Protein AF-A0A376W9U0-F1 (afdb_monomer_lite)

Structure (mmCIF, N/CA/C/O backbone):
data_AF-A0A376W9U0-F1
#
_entry.id   AF-A0A376W9U0-F1
#
loop_
_atom_site.group_PDB
_atom_site.id
_atom_site.type_symbol
_atom_site.label_atom_id
_atom_site.label_alt_id
_atom_site.label_comp_id
_atom_site.label_asym_id
_atom_site.label_entity_id
_atom_site.label_seq_id
_atom_site.pdbx_PDB_ins_code
_atom_site.Cartn_x
_atom_site.Cartn_y
_atom_site.Cartn_z
_atom_site.occupancy
_atom_site.B_iso_or_equiv
_atom_site.auth_seq_id
_atom_site.auth_comp_id
_atom_site.auth_asym_id
_atom_site.auth_atom_id
_atom_site.pdbx_PDB_model_num
ATOM 1 N N . MET A 1 1 ? 20.092 13.254 -1.564 1.00 39.69 1 MET A N 1
ATOM 2 C CA . MET A 1 1 ? 19.173 12.113 -1.762 1.00 39.69 1 MET A CA 1
ATOM 3 C C . MET A 1 1 ? 17.777 12.599 -1.418 1.00 39.69 1 MET A C 1
ATOM 5 O O . MET A 1 1 ? 17.618 13.183 -0.354 1.00 39.69 1 MET A O 1
ATOM 9 N N . SER A 1 2 ? 16.835 12.507 -2.357 1.00 37.00 2 SER A N 1
ATOM 10 C CA . SER A 1 2 ? 15.471 13.034 -2.210 1.00 37.00 2 SER A CA 1
ATOM 11 C C . SER A 1 2 ? 14.780 12.373 -1.011 1.00 37.00 2 SER A C 1
ATOM 13 O O . SER A 1 2 ? 14.735 11.149 -0.921 1.00 37.00 2 SER A O 1
ATOM 15 N N . ARG A 1 3 ? 14.333 13.202 -0.061 1.00 47.50 3 ARG A N 1
ATOM 16 C CA . ARG A 1 3 ? 13.568 12.810 1.125 1.00 47.50 3 ARG A CA 1
ATOM 17 C C . ARG A 1 3 ? 12.150 12.481 0.665 1.00 47.50 3 ARG A C 1
ATOM 19 O O . ARG A 1 3 ? 11.516 13.333 0.053 1.00 47.50 3 ARG A O 1
ATOM 26 N N . ARG A 1 4 ? 11.677 11.259 0.897 1.00 53.28 4 ARG A N 1
ATOM 27 C CA . ARG A 1 4 ? 10.280 10.887 0.652 1.00 53.28 4 ARG A CA 1
ATOM 28 C C . ARG A 1 4 ? 9.726 10.144 1.850 1.00 53.28 4 ARG A C 1
ATOM 30 O O . ARG A 1 4 ? 9.647 8.921 1.857 1.00 53.28 4 ARG A O 1
ATOM 37 N N . GLY A 1 5 ? 9.337 10.909 2.858 1.00 52.75 5 GLY A N 1
ATOM 38 C CA . GLY A 1 5 ? 8.020 10.716 3.445 1.00 52.75 5 GLY A CA 1
ATOM 39 C C . GLY A 1 5 ? 7.003 11.738 2.924 1.00 52.75 5 GLY A C 1
ATOM 40 O O . GLY A 1 5 ? 5.860 11.643 3.334 1.00 52.75 5 GLY A O 1
ATOM 41 N N . SER A 1 6 ? 7.402 12.682 2.058 1.00 60.88 6 SER A N 1
ATOM 42 C CA . SER A 1 6 ? 6.804 14.016 1.842 1.00 60.88 6 SER A CA 1
ATOM 43 C C . SER A 1 6 ? 5.287 14.130 1.659 1.00 60.88 6 SER A C 1
ATOM 45 O O . SER A 1 6 ? 4.743 15.187 1.947 1.00 60.88 6 SER A O 1
ATOM 47 N N . GLU A 1 7 ? 4.598 13.086 1.201 1.00 81.88 7 GLU A N 1
ATOM 48 C CA . GLU A 1 7 ? 3.150 13.110 0.964 1.00 81.88 7 GLU A CA 1
ATOM 49 C C . GLU A 1 7 ? 2.498 11.816 1.472 1.00 81.88 7 GLU A C 1
ATOM 51 O O . GLU A 1 7 ? 2.175 10.919 0.692 1.00 81.88 7 GLU A O 1
ATOM 56 N N . ASN A 1 8 ? 2.342 11.670 2.793 1.00 93.44 8 ASN A N 1
ATOM 57 C CA . ASN A 1 8 ? 1.733 10.467 3.358 1.00 93.44 8 ASN A CA 1
ATOM 58 C C . ASN A 1 8 ? 0.211 10.561 3.519 1.00 93.44 8 ASN A C 1
ATOM 60 O O . ASN A 1 8 ? -0.326 11.527 4.055 1.00 93.44 8 ASN A O 1
ATOM 64 N N . THR A 1 9 ? -0.462 9.478 3.144 1.00 96.50 9 THR A N 1
ATOM 65 C CA . THR A 1 9 ? -1.787 9.100 3.641 1.00 96.50 9 THR A CA 1
ATOM 66 C C . THR A 1 9 ? -1.737 7.634 4.073 1.00 96.50 9 THR A C 1
ATOM 68 O O . THR A 1 9 ? -0.879 6.871 3.617 1.00 96.50 9 THR A O 1
ATOM 71 N N . PHE A 1 10 ? -2.645 7.222 4.955 1.00 97.62 10 PHE A N 1
ATOM 72 C CA . PHE A 1 10 ? -2.945 5.806 5.174 1.00 97.62 10 PHE A CA 1
ATOM 73 C C . PHE A 1 10 ? -4.358 5.492 4.681 1.00 97.62 10 PHE A C 1
ATOM 75 O O . PHE A 1 10 ? -5.200 6.382 4.563 1.00 97.62 10 PHE A O 1
ATOM 82 N N . CYS A 1 11 ? -4.627 4.215 4.411 1.00 98.44 11 CYS A N 1
ATOM 83 C CA . CYS A 1 11 ? -5.926 3.747 3.943 1.00 98.44 11 CYS A CA 1
ATOM 84 C C . CYS A 1 11 ? -6.463 2.648 4.862 1.00 98.44 11 CYS A C 1
ATOM 86 O O . CYS A 1 11 ? -5.739 1.709 5.194 1.00 98.44 11 CYS A O 1
ATOM 88 N N . LEU A 1 12 ? -7.739 2.740 5.235 1.00 98.56 12 LEU A N 1
ATOM 89 C CA . LEU A 1 12 ? -8.484 1.644 5.854 1.00 98.56 12 LEU A CA 1
ATOM 90 C C . LEU A 1 12 ? -9.323 0.964 4.776 1.00 98.56 12 LEU A C 1
ATOM 92 O O . LEU A 1 12 ? -10.028 1.651 4.042 1.00 98.56 12 LEU A O 1
ATOM 96 N N . VAL A 1 13 ? -9.258 -0.364 4.677 1.00 98.31 13 VAL A N 1
ATOM 97 C CA . VAL A 1 13 ? -10.007 -1.137 3.674 1.00 98.31 13 VAL A CA 1
ATOM 98 C C . VAL A 1 13 ? -10.790 -2.245 4.367 1.00 98.31 13 VAL A C 1
ATOM 100 O O . VAL A 1 13 ? -10.200 -3.072 5.062 1.00 98.31 13 VAL A O 1
ATOM 103 N N . ARG A 1 14 ? -12.116 -2.269 4.187 1.00 97.81 14 ARG A N 1
ATOM 104 C CA . ARG A 1 14 ? -13.000 -3.335 4.689 1.00 97.81 14 ARG A CA 1
ATOM 105 C C . ARG A 1 14 ? -14.175 -3.541 3.745 1.00 97.81 14 ARG A C 1
ATOM 107 O O . ARG A 1 14 ? -14.879 -2.589 3.421 1.00 97.81 14 ARG A O 1
ATOM 114 N N . GLY A 1 15 ? -14.438 -4.796 3.383 1.00 95.81 15 GLY A N 1
ATOM 115 C CA . GLY A 1 15 ? -15.494 -5.118 2.424 1.00 95.81 15 GLY A CA 1
ATOM 116 C C . GLY A 1 15 ? -15.214 -4.443 1.082 1.00 95.81 15 GLY A C 1
ATOM 117 O O . GLY A 1 15 ? -14.118 -4.577 0.550 1.00 95.81 15 GLY A O 1
ATOM 118 N N . GLU A 1 16 ? -16.183 -3.689 0.575 1.00 95.25 16 GLU A N 1
ATOM 119 C CA . GLU A 1 16 ? -16.110 -3.004 -0.725 1.00 95.25 16 GLU A CA 1
ATOM 120 C C . GLU A 1 16 ? -15.694 -1.527 -0.605 1.00 95.25 16 GLU A C 1
ATOM 122 O O . GLU A 1 16 ? -15.894 -0.740 -1.527 1.00 95.25 16 GLU A O 1
ATOM 127 N N . GLN A 1 17 ? -15.162 -1.115 0.551 1.00 96.25 17 GLN A N 1
ATOM 128 C CA . GLN A 1 17 ? -14.870 0.288 0.843 1.00 96.25 17 GLN A CA 1
ATOM 129 C C . GLN A 1 17 ? -13.414 0.501 1.250 1.00 96.25 17 GLN A C 1
ATOM 131 O O . GLN A 1 17 ? -12.834 -0.277 2.012 1.00 96.25 17 GLN A O 1
ATOM 136 N N . ALA A 1 18 ? -12.866 1.617 0.776 1.00 97.50 18 ALA A N 1
ATOM 137 C CA . ALA A 1 18 ? -11.570 2.154 1.148 1.00 97.50 18 ALA A CA 1
ATOM 138 C C . ALA A 1 18 ? -11.749 3.600 1.631 1.00 97.50 18 ALA A C 1
ATOM 140 O O . ALA A 1 18 ? -12.443 4.389 0.989 1.00 97.50 18 ALA A O 1
ATOM 141 N N . VAL A 1 19 ? -11.135 3.948 2.761 1.00 98.00 19 VAL A N 1
ATOM 142 C CA . VAL A 1 19 ? -11.161 5.306 3.315 1.00 98.00 19 VAL A CA 1
ATOM 143 C C . VAL A 1 19 ? -9.735 5.786 3.534 1.00 98.00 19 VAL A C 1
ATOM 145 O O . VAL A 1 19 ? -8.993 5.201 4.326 1.00 98.00 19 VAL A O 1
ATOM 148 N N . LEU A 1 20 ? -9.375 6.868 2.848 1.00 97.81 20 LEU A N 1
ATOM 149 C CA . LEU A 1 20 ? -8.084 7.536 2.985 1.00 97.81 20 LEU A CA 1
ATOM 150 C C . LEU A 1 20 ? -8.096 8.543 4.137 1.00 97.81 20 LEU A C 1
ATOM 152 O O . LEU A 1 20 ? -9.107 9.199 4.399 1.00 97.81 20 LEU A O 1
ATOM 156 N N . SER A 1 21 ? -6.956 8.673 4.810 1.00 98.00 21 SER A N 1
ATOM 157 C CA . SER A 1 21 ? -6.712 9.763 5.751 1.00 98.00 21 SER A CA 1
ATOM 158 C C . SER A 1 21 ? -6.565 11.101 5.029 1.00 98.00 21 SER A C 1
ATOM 160 O O . SER A 1 21 ? -6.355 11.165 3.816 1.00 98.00 21 SER A O 1
ATOM 162 N N . GLN A 1 22 ? -6.576 12.191 5.794 1.00 94.94 22 GLN A N 1
ATOM 163 C CA . GLN A 1 22 ? -6.004 13.448 5.327 1.00 94.94 22 GLN A CA 1
ATOM 164 C C . GLN A 1 22 ? -4.518 13.276 4.975 1.00 94.94 22 GLN A C 1
ATOM 166 O O . GLN A 1 22 ? -3.863 12.343 5.449 1.00 94.94 22 GLN A O 1
ATOM 171 N N . HIS A 1 23 ? -3.984 14.207 4.188 1.00 94.56 23 HIS A N 1
ATOM 172 C CA . HIS A 1 23 ? -2.546 14.326 3.970 1.00 94.56 23 HIS A CA 1
ATOM 173 C C . HIS A 1 23 ? -1.825 14.615 5.303 1.00 94.56 23 HIS A C 1
ATOM 175 O O . HIS A 1 23 ? -2.230 15.504 6.056 1.00 94.56 23 HIS A O 1
ATOM 181 N N . LEU A 1 24 ? -0.771 13.847 5.586 1.00 93.06 24 LEU A N 1
ATOM 182 C CA . LEU A 1 24 ? -0.010 13.843 6.841 1.00 93.06 24 LEU A CA 1
ATOM 183 C C . LEU A 1 24 ? 1.452 14.282 6.658 1.00 93.06 24 LEU A C 1
ATOM 185 O O . LEU A 1 24 ? 2.238 14.110 7.580 1.00 93.06 24 LEU A O 1
ATOM 189 N N . GLY A 1 25 ? 1.829 14.846 5.508 1.00 90.38 25 GLY A N 1
ATOM 190 C CA . GLY A 1 25 ? 3.176 15.381 5.285 1.00 90.38 25 GLY A CA 1
ATOM 191 C C . GLY A 1 25 ? 4.279 14.325 5.269 1.00 90.38 25 GLY A C 1
ATOM 192 O O . GLY A 1 25 ? 4.023 13.153 4.976 1.00 90.38 25 GLY A O 1
ATOM 193 N N . ASP A 1 26 ? 5.510 14.760 5.573 1.00 90.88 26 ASP A N 1
ATOM 194 C CA . ASP A 1 26 ? 6.692 13.902 5.599 1.00 90.88 26 ASP A CA 1
ATOM 195 C C . ASP A 1 26 ? 6.784 13.079 6.885 1.00 90.88 26 ASP A C 1
ATOM 197 O O . ASP A 1 26 ? 6.976 13.616 7.971 1.00 90.88 26 ASP A O 1
ATOM 201 N N . LEU A 1 27 ? 6.720 11.749 6.769 1.00 89.31 27 LEU A N 1
ATOM 202 C CA . LEU A 1 27 ? 6.842 10.856 7.928 1.00 89.31 27 LEU A CA 1
ATOM 203 C C . LEU A 1 27 ? 8.207 10.894 8.637 1.00 89.31 27 LEU A C 1
ATOM 205 O O . LEU A 1 27 ? 8.339 10.313 9.713 1.00 89.31 27 LEU A O 1
ATOM 209 N N . SER A 1 28 ? 9.222 11.525 8.045 1.00 86.25 28 SER A N 1
ATOM 210 C CA . SER A 1 28 ? 10.518 11.753 8.690 1.00 86.25 28 SER A CA 1
ATOM 211 C C . SER A 1 28 ? 10.578 13.026 9.540 1.00 86.25 28 SER A C 1
ATOM 213 O O . SER A 1 28 ? 11.579 13.223 10.229 1.00 86.25 28 SER A O 1
ATOM 215 N N . ASP A 1 29 ? 9.528 13.854 9.530 1.00 88.75 29 ASP A N 1
ATOM 216 C CA . ASP A 1 29 ? 9.472 15.080 10.324 1.00 88.75 29 ASP A CA 1
ATOM 217 C C . ASP A 1 29 ? 9.212 14.802 11.814 1.00 88.75 29 ASP A C 1
ATOM 219 O O . ASP A 1 29 ? 8.450 13.910 12.208 1.00 88.75 29 ASP A O 1
ATOM 223 N N . ASP A 1 30 ? 9.823 15.617 12.673 1.00 85.12 30 ASP A N 1
ATOM 224 C CA . ASP A 1 30 ? 9.674 15.493 14.121 1.00 85.12 30 ASP A CA 1
ATOM 225 C C . ASP A 1 30 ? 8.208 15.678 14.553 1.00 85.12 30 ASP A C 1
ATOM 227 O O . ASP A 1 30 ? 7.523 16.629 14.176 1.00 85.12 30 ASP A O 1
ATOM 231 N N . GLY A 1 31 ? 7.710 14.763 15.388 1.00 84.56 31 GLY A N 1
ATOM 232 C CA . GLY A 1 31 ? 6.348 14.818 15.932 1.00 84.56 31 GLY A CA 1
ATOM 233 C C . GLY A 1 31 ? 5.241 14.346 14.981 1.00 84.56 31 GLY A C 1
ATOM 234 O O . GLY A 1 31 ? 4.104 14.168 15.431 1.00 84.56 31 GLY A O 1
ATOM 235 N N . ILE A 1 32 ? 5.546 14.052 13.712 1.00 92.19 32 ILE A N 1
ATOM 236 C CA . ILE A 1 32 ? 4.541 13.611 12.734 1.00 92.19 32 ILE A CA 1
ATOM 237 C C . ILE A 1 32 ? 3.916 12.263 13.102 1.00 92.19 32 ILE A C 1
ATOM 239 O O . ILE A 1 32 ? 2.722 12.046 12.903 1.00 92.19 32 ILE A O 1
ATOM 243 N N . GLN A 1 33 ? 4.688 11.389 13.755 1.00 93.12 33 GLN A N 1
ATOM 244 C CA . GLN A 1 33 ? 4.207 10.096 14.233 1.00 93.12 33 GLN A CA 1
ATOM 245 C C . GLN A 1 33 ? 3.028 10.242 15.204 1.00 93.12 33 GLN A C 1
ATOM 247 O O . GLN A 1 33 ? 2.103 9.432 15.171 1.00 93.12 33 GLN A O 1
ATOM 252 N N . MET A 1 34 ? 3.034 11.267 16.064 1.00 93.75 34 MET A N 1
ATOM 253 C CA . MET A 1 34 ? 1.941 11.499 17.011 1.00 93.75 34 MET A CA 1
ATOM 254 C C . MET A 1 34 ? 0.655 11.873 16.271 1.00 93.75 34 MET A C 1
ATOM 256 O O . MET A 1 34 ? -0.392 11.283 16.526 1.00 93.75 34 MET A O 1
ATOM 260 N N . GLN A 1 35 ? 0.745 12.801 15.315 1.00 94.56 35 GLN A N 1
ATOM 261 C CA . GLN A 1 35 ? -0.400 13.226 14.505 1.00 94.56 35 GLN A CA 1
ATOM 262 C C . GLN A 1 35 ? -0.945 12.070 13.663 1.00 94.56 35 GLN A C 1
ATOM 264 O O . GLN A 1 35 ? -2.155 11.857 13.603 1.00 94.56 35 GLN A O 1
ATOM 269 N N . TRP A 1 36 ? -0.047 11.277 13.078 1.00 96.50 36 TRP A N 1
ATOM 270 C CA . TRP A 1 36 ? -0.389 10.087 12.311 1.00 96.50 36 TRP A CA 1
ATOM 271 C C . TRP A 1 36 ? -1.132 9.049 13.165 1.00 96.50 36 TRP A C 1
ATOM 273 O O . TRP A 1 36 ? -2.186 8.555 12.763 1.00 96.50 36 TRP A O 1
ATOM 283 N N . ARG A 1 37 ? -0.636 8.751 14.377 1.00 96.06 37 ARG A N 1
ATOM 284 C CA . ARG A 1 37 ? -1.272 7.792 15.299 1.00 96.06 37 ARG A CA 1
ATOM 285 C C . ARG A 1 37 ? -2.630 8.281 15.800 1.00 96.06 37 ARG A C 1
ATOM 287 O O . ARG A 1 37 ? -3.551 7.473 15.887 1.00 96.06 37 ARG A O 1
ATOM 294 N N . GLU A 1 38 ? -2.782 9.573 16.090 1.00 97.31 38 GLU A N 1
ATOM 295 C CA . GLU A 1 38 ? -4.082 10.139 16.474 1.00 97.31 38 GLU A CA 1
ATOM 296 C C . GLU A 1 38 ? -5.093 10.086 15.327 1.00 97.31 38 GLU A C 1
ATOM 298 O O . GLU A 1 38 ? -6.242 9.699 15.546 1.00 97.31 38 GLU A O 1
ATOM 303 N N . ALA A 1 39 ? -4.667 10.394 14.098 1.00 97.75 39 ALA A N 1
ATOM 304 C CA . ALA A 1 39 ? -5.512 10.265 12.916 1.00 97.75 39 ALA A CA 1
ATOM 305 C C . ALA A 1 39 ? -5.954 8.809 12.703 1.00 97.75 39 ALA A C 1
ATOM 307 O O . ALA A 1 39 ? -7.146 8.551 12.530 1.00 97.75 39 ALA A O 1
ATOM 308 N N . LEU A 1 40 ? -5.022 7.852 12.792 1.00 98.06 40 LEU A N 1
ATOM 309 C CA . LEU A 1 40 ? -5.336 6.428 12.681 1.00 98.06 40 LEU A CA 1
ATOM 310 C C . LEU A 1 40 ? -6.328 5.993 13.759 1.00 98.06 40 LEU A C 1
ATOM 312 O O . LEU A 1 40 ? -7.347 5.387 13.438 1.00 98.06 40 LEU A O 1
ATOM 316 N N . ARG A 1 41 ? -6.066 6.337 15.025 1.00 98.06 41 ARG A N 1
ATOM 317 C CA . ARG A 1 41 ? -6.939 6.005 16.158 1.00 98.06 41 ARG A CA 1
ATOM 318 C C . ARG A 1 41 ? -8.342 6.574 15.962 1.00 98.06 41 ARG A C 1
ATOM 320 O O . ARG A 1 41 ? -9.327 5.873 16.181 1.00 98.06 41 ARG A O 1
ATOM 327 N N . LEU A 1 42 ? -8.455 7.839 15.559 1.00 98.38 42 LEU A N 1
ATOM 328 C CA . LEU A 1 42 ? -9.743 8.484 15.321 1.00 98.38 42 LEU A CA 1
ATOM 329 C C . LEU A 1 42 ? -10.510 7.801 14.185 1.00 98.38 42 LEU A C 1
ATOM 331 O O . LEU A 1 42 ? -11.682 7.478 14.359 1.00 98.38 42 LEU A O 1
ATOM 335 N N . MET A 1 43 ? -9.856 7.543 13.052 1.00 98.56 43 MET A N 1
ATOM 336 C CA . MET A 1 43 ? -10.494 6.880 11.915 1.00 98.56 43 MET A CA 1
ATOM 337 C C . MET A 1 43 ? -10.912 5.446 12.253 1.00 98.56 43 MET A C 1
ATOM 339 O O . MET A 1 43 ? -12.029 5.053 11.931 1.00 98.56 43 MET A O 1
ATOM 343 N N . GLN A 1 44 ? -10.074 4.689 12.966 1.00 98.44 44 GLN A N 1
ATOM 344 C CA . GLN A 1 44 ? -10.435 3.360 13.463 1.00 98.44 44 GLN A CA 1
ATOM 345 C C . GLN A 1 44 ? -11.690 3.402 14.339 1.00 98.44 44 GLN A C 1
ATOM 347 O O . GLN A 1 44 ? -12.586 2.589 14.146 1.00 98.44 44 GLN A O 1
ATOM 352 N N . ASN A 1 45 ? -11.806 4.387 15.233 1.00 98.50 45 ASN A N 1
ATOM 353 C CA . ASN A 1 45 ? -13.000 4.549 16.062 1.00 98.50 45 ASN A CA 1
ATOM 354 C C . ASN A 1 45 ? -14.243 4.931 15.242 1.00 98.50 45 ASN A C 1
ATOM 356 O O . ASN A 1 45 ? -15.308 4.364 15.460 1.00 98.50 45 ASN A O 1
ATOM 360 N N . ILE A 1 46 ? -14.124 5.875 14.299 1.00 98.25 46 ILE A N 1
ATOM 361 C CA . ILE A 1 46 ? -15.252 6.337 13.468 1.00 98.25 46 ILE A CA 1
ATOM 362 C C . ILE A 1 46 ? -15.828 5.192 12.633 1.00 98.25 46 ILE A C 1
ATOM 364 O O . ILE A 1 46 ? -17.044 5.067 12.512 1.00 98.25 46 ILE A O 1
ATOM 368 N N . TYR A 1 47 ? -14.958 4.363 12.060 1.00 97.94 47 TYR A N 1
ATOM 369 C CA . TYR A 1 47 ? -15.365 3.267 11.186 1.00 97.94 47 TYR A CA 1
ATOM 370 C C . TYR A 1 47 ? -15.529 1.933 11.921 1.00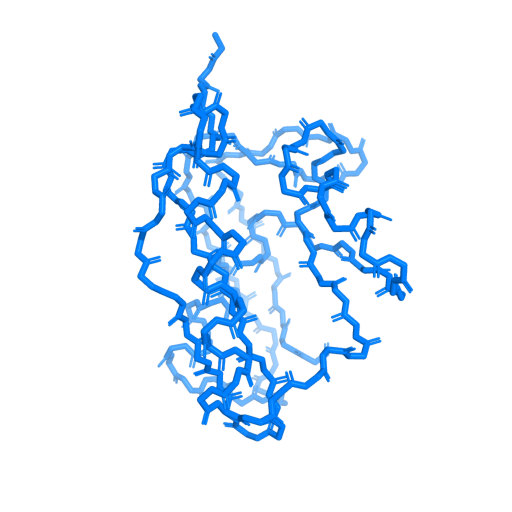 97.94 47 TYR A C 1
ATOM 372 O O . TYR A 1 47 ? -15.759 0.920 11.259 1.00 97.94 47 TYR A O 1
ATOM 380 N N . ASP A 1 48 ? -15.408 1.908 13.254 1.00 97.94 48 ASP A N 1
ATOM 381 C CA . ASP A 1 48 ? -15.368 0.680 14.062 1.00 97.94 48 ASP A CA 1
ATOM 382 C C . ASP A 1 48 ? -14.441 -0.374 13.425 1.00 97.94 48 ASP A C 1
ATOM 384 O O . ASP A 1 48 ? -14.829 -1.497 13.098 1.00 97.94 48 ASP A O 1
ATOM 388 N N . PHE A 1 49 ? -13.228 0.056 13.077 1.00 98.38 49 PHE A N 1
ATOM 389 C CA . PHE A 1 49 ? -12.284 -0.692 12.258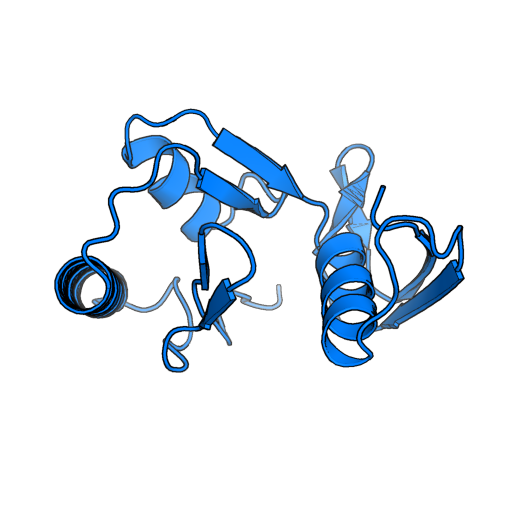 1.00 98.38 49 PHE A CA 1
ATOM 390 C C . PHE A 1 49 ? -11.117 -1.188 13.106 1.00 98.38 49 PHE A C 1
ATOM 392 O O . PHE A 1 49 ? -10.345 -0.402 13.653 1.00 98.38 49 PHE A O 1
ATOM 399 N N . THR A 1 50 ? -10.942 -2.508 13.139 1.00 97.88 50 THR A N 1
ATOM 400 C CA . THR A 1 50 ? -9.764 -3.162 13.719 1.00 97.88 50 THR A CA 1
ATOM 401 C C . THR A 1 50 ? -8.977 -3.849 12.600 1.00 97.88 50 THR A C 1
ATOM 403 O O . THR A 1 50 ? -9.516 -4.769 11.977 1.00 97.88 50 THR A O 1
ATOM 406 N N . PRO A 1 51 ? -7.732 -3.426 12.301 1.00 97.69 51 PRO A N 1
ATOM 407 C CA . PRO A 1 51 ? -6.938 -4.037 11.240 1.00 97.69 51 PRO A CA 1
ATOM 408 C C . PRO A 1 51 ? -6.585 -5.489 11.573 1.00 97.69 51 PRO A C 1
ATOM 410 O O . PRO A 1 51 ? -6.173 -5.803 12.687 1.00 97.69 51 PRO A O 1
ATOM 413 N N . GLN A 1 52 ? -6.704 -6.361 10.574 1.00 98.19 52 GLN A N 1
ATOM 414 C CA . GLN A 1 52 ? -6.239 -7.754 10.635 1.00 98.19 52 GLN A CA 1
ATOM 415 C C . GLN A 1 52 ? -4.920 -7.960 9.878 1.00 98.19 52 GLN A C 1
ATOM 417 O O . GLN A 1 52 ? -4.207 -8.926 10.132 1.00 98.19 52 GLN A O 1
ATOM 422 N N . TYR A 1 53 ? -4.595 -7.037 8.970 1.00 98.19 53 TYR A N 1
ATOM 423 C CA . TYR A 1 53 ? -3.404 -7.034 8.127 1.00 98.19 53 TYR A CA 1
ATOM 424 C C . TYR A 1 53 ? -2.889 -5.603 7.982 1.00 98.19 53 TYR A C 1
ATOM 426 O O . TYR A 1 53 ? -3.672 -4.651 8.054 1.00 98.19 53 TYR A O 1
ATOM 434 N N . VAL A 1 54 ? -1.587 -5.457 7.740 1.00 98.31 54 VAL A N 1
ATOM 435 C CA . VAL A 1 54 ? -0.958 -4.170 7.419 1.00 98.31 54 VAL A CA 1
ATOM 436 C C . VAL A 1 54 ? -0.183 -4.300 6.115 1.00 98.31 54 VAL A C 1
ATOM 438 O O . VAL A 1 54 ? 0.673 -5.171 5.973 1.00 98.31 54 VAL A O 1
ATOM 441 N N . VAL A 1 55 ? -0.468 -3.412 5.167 1.00 98.19 55 VAL A N 1
ATOM 442 C CA . VAL A 1 55 ? 0.252 -3.324 3.894 1.00 98.19 55 VAL A CA 1
ATOM 443 C C . VAL A 1 55 ? 1.120 -2.074 3.907 1.00 98.19 55 VAL A C 1
ATOM 445 O O . VAL A 1 55 ? 0.664 -1.007 4.318 1.00 98.19 55 VAL A O 1
ATOM 448 N N . HIS A 1 56 ? 2.372 -2.199 3.481 1.00 97.31 56 HIS A N 1
ATOM 449 C CA . HIS A 1 56 ? 3.302 -1.076 3.404 1.00 97.31 56 HIS A CA 1
ATOM 450 C C . HIS A 1 56 ? 4.217 -1.181 2.179 1.00 97.31 56 HIS A C 1
ATOM 452 O O . HIS A 1 56 ? 4.247 -2.195 1.482 1.00 97.31 56 HIS A O 1
ATOM 458 N N . ASP A 1 57 ? 4.969 -0.117 1.904 1.00 96.50 57 ASP A N 1
ATOM 459 C CA . ASP A 1 57 ? 5.917 -0.077 0.791 1.00 96.50 57 ASP A CA 1
ATOM 460 C C . ASP A 1 57 ? 7.012 -1.151 0.950 1.00 96.50 57 ASP A C 1
ATOM 462 O O . ASP A 1 57 ? 7.456 -1.456 2.066 1.00 96.50 57 ASP A O 1
ATOM 466 N N . ALA A 1 58 ? 7.460 -1.721 -0.169 1.00 96.31 58 ALA A N 1
ATOM 467 C CA . ALA A 1 58 ? 8.561 -2.679 -0.218 1.00 96.31 58 ALA A CA 1
ATOM 468 C C . ALA A 1 58 ? 9.910 -2.087 0.224 1.00 96.31 58 ALA A C 1
ATOM 470 O O . ALA A 1 58 ? 10.819 -2.839 0.578 1.00 96.31 58 ALA A O 1
ATOM 471 N N . HIS A 1 59 ? 10.059 -0.760 0.250 1.00 94.81 59 HIS A N 1
ATOM 472 C CA . HIS A 1 59 ? 11.272 -0.104 0.707 1.00 94.81 59 HIS A CA 1
ATOM 473 C C . HIS A 1 59 ? 11.518 -0.383 2.208 1.00 94.81 59 HIS A C 1
ATOM 475 O O . HIS A 1 59 ? 10.796 0.124 3.080 1.00 94.81 59 HIS A O 1
ATOM 481 N N . PRO A 1 60 ? 12.582 -1.128 2.575 1.00 91.75 60 PRO A N 1
ATOM 482 C CA . PRO A 1 60 ? 12.789 -1.569 3.955 1.00 91.75 60 PRO A CA 1
ATOM 483 C C . PRO A 1 60 ? 13.171 -0.421 4.897 1.00 91.75 60 PRO A C 1
ATOM 485 O O . PRO A 1 60 ? 12.926 -0.514 6.102 1.00 91.75 60 PRO A O 1
ATOM 488 N N . GLY A 1 61 ? 13.759 0.647 4.345 1.00 91.69 61 GLY A N 1
ATOM 489 C CA . GLY A 1 61 ? 14.201 1.836 5.074 1.00 91.69 61 GLY A CA 1
ATOM 490 C C . GLY A 1 61 ? 13.140 2.921 5.278 1.00 91.69 61 GLY A C 1
ATOM 491 O O . GLY A 1 61 ? 13.461 3.941 5.876 1.00 91.69 61 GLY A O 1
ATOM 492 N N . TYR A 1 62 ? 11.907 2.747 4.788 1.00 92.25 62 TYR A N 1
ATOM 493 C CA . TYR A 1 62 ? 10.859 3.746 5.019 1.00 92.25 62 TYR A CA 1
ATOM 494 C C . TYR A 1 62 ? 10.381 3.727 6.470 1.00 92.25 62 TYR A C 1
ATOM 496 O O . TYR A 1 62 ? 10.261 2.667 7.087 1.00 92.25 62 TYR A O 1
ATOM 504 N N . VAL A 1 63 ? 10.073 4.913 6.999 1.00 93.06 63 VAL A N 1
ATOM 505 C CA . VAL A 1 63 ? 9.531 5.088 8.353 1.00 93.06 63 VAL A CA 1
ATOM 506 C C . VAL A 1 63 ? 8.189 4.358 8.501 1.00 93.06 63 VAL A C 1
ATOM 508 O O . VAL A 1 63 ? 7.983 3.642 9.477 1.00 93.06 63 VAL A O 1
ATOM 511 N N . SER A 1 64 ? 7.321 4.428 7.487 1.00 93.75 64 SER A N 1
ATOM 512 C CA . SER A 1 64 ? 6.057 3.676 7.445 1.00 93.75 64 SER A CA 1
ATOM 513 C C . SER A 1 64 ? 6.266 2.161 7.533 1.00 93.75 64 SER A C 1
ATOM 515 O O . SER A 1 64 ? 5.557 1.487 8.278 1.00 93.75 64 SER A O 1
ATOM 517 N N . SER A 1 65 ? 7.276 1.624 6.841 1.00 94.06 65 SER A N 1
ATOM 518 C CA . SER A 1 65 ? 7.641 0.204 6.909 1.00 94.06 65 SER A CA 1
ATOM 519 C C . SER A 1 65 ? 8.137 -0.206 8.298 1.00 94.06 65 SER A C 1
ATOM 521 O O . SER A 1 65 ? 7.956 -1.354 8.694 1.00 94.06 65 SER A O 1
ATOM 523 N N . GLN A 1 66 ? 8.758 0.704 9.055 1.00 93.12 66 GLN A N 1
ATOM 524 C CA . GLN A 1 66 ? 9.127 0.452 10.451 1.00 93.12 66 GLN A CA 1
ATOM 525 C C . GLN A 1 66 ? 7.881 0.434 11.343 1.00 93.12 66 GLN A C 1
ATOM 527 O O . GLN A 1 66 ? 7.664 -0.545 12.055 1.00 93.12 66 GLN A O 1
ATOM 532 N N . TRP A 1 67 ? 7.016 1.448 11.237 1.00 94.44 67 TRP A N 1
ATOM 533 C CA . TRP A 1 67 ? 5.781 1.529 12.025 1.00 94.44 67 TRP A CA 1
ATOM 534 C C . TRP A 1 67 ? 4.847 0.344 11.779 1.00 94.44 67 TRP A C 1
ATOM 536 O O . TRP A 1 67 ? 4.246 -0.155 12.724 1.00 94.44 67 TRP A O 1
ATOM 546 N N . ALA A 1 68 ? 4.754 -0.149 10.542 1.00 95.31 68 ALA A N 1
ATOM 547 C CA . ALA A 1 68 ? 3.964 -1.331 10.211 1.00 95.31 68 ALA A CA 1
ATOM 548 C C . ALA A 1 68 ? 4.419 -2.582 10.983 1.00 95.31 68 ALA A C 1
ATOM 550 O O . ALA A 1 68 ? 3.586 -3.346 11.466 1.00 95.31 68 ALA A O 1
ATOM 551 N N . ARG A 1 69 ? 5.735 -2.776 11.155 1.00 92.38 69 ARG A N 1
ATOM 552 C CA . ARG A 1 69 ? 6.291 -3.918 11.907 1.00 92.38 69 ARG A CA 1
ATOM 553 C C . ARG A 1 69 ? 6.008 -3.825 13.406 1.00 92.38 69 ARG A C 1
ATOM 555 O O . ARG A 1 69 ? 5.896 -4.853 14.063 1.00 92.38 69 ARG A O 1
ATOM 562 N N . GLU A 1 70 ? 5.866 -2.616 13.944 1.00 94.31 70 GLU A N 1
ATOM 563 C CA . GLU A 1 70 ? 5.542 -2.386 15.359 1.00 94.31 70 GLU A CA 1
ATOM 564 C C . GLU A 1 70 ? 4.074 -2.693 15.703 1.00 94.31 70 GLU A C 1
ATOM 566 O O . GLU A 1 70 ? 3.731 -2.797 16.880 1.00 94.31 70 GLU A O 1
ATOM 571 N N . MET A 1 71 ? 3.190 -2.846 14.708 1.00 93.56 71 MET A N 1
ATOM 572 C CA . MET A 1 71 ? 1.751 -3.047 14.935 1.00 93.56 71 MET A CA 1
ATOM 573 C C . MET A 1 71 ? 1.374 -4.462 15.397 1.00 93.56 71 MET A C 1
ATOM 575 O O . MET A 1 71 ? 0.210 -4.689 15.710 1.00 93.56 71 MET A O 1
ATOM 579 N N . ASN A 1 72 ? 2.322 -5.407 15.468 1.00 93.75 72 ASN A N 1
ATOM 580 C CA . ASN A 1 72 ? 2.075 -6.808 15.849 1.00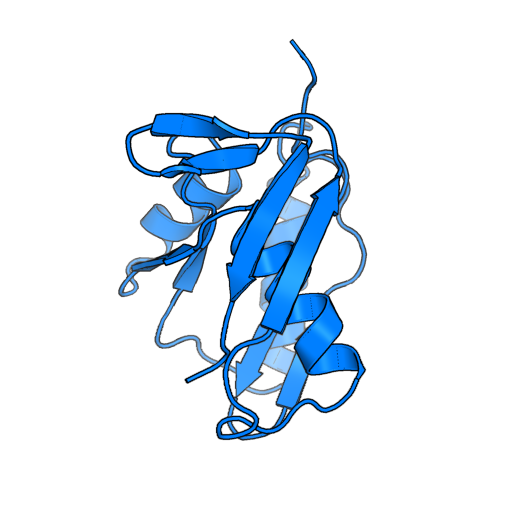 93.75 72 ASN A CA 1
ATOM 581 C C . ASN A 1 72 ? 0.952 -7.485 15.035 1.00 93.75 72 ASN A C 1
ATOM 583 O O . ASN A 1 72 ? 0.187 -8.296 15.556 1.00 93.75 72 ASN A O 1
ATOM 587 N N . LEU A 1 73 ? 0.865 -7.156 13.745 1.00 97.44 73 LEU A N 1
ATOM 588 C CA . LEU A 1 73 ? -0.069 -7.743 12.787 1.00 97.44 73 LEU A CA 1
ATOM 589 C C . LEU A 1 73 ? 0.701 -8.403 11.639 1.00 97.44 73 LEU A C 1
ATOM 591 O O . LEU A 1 73 ? 1.837 -8.009 11.365 1.00 97.44 73 LEU A O 1
ATOM 595 N N . PRO A 1 74 ? 0.103 -9.378 10.934 1.00 98.19 74 PRO A N 1
ATOM 596 C CA . PRO A 1 74 ? 0.651 -9.868 9.678 1.00 98.19 74 PRO A CA 1
ATOM 597 C C . PRO A 1 74 ? 0.888 -8.713 8.694 1.00 98.19 74 PRO A C 1
ATOM 599 O O . PRO A 1 74 ? -0.024 -7.926 8.419 1.00 98.19 74 PRO A O 1
ATOM 602 N N . THR A 1 75 ? 2.107 -8.623 8.161 1.00 97.81 75 THR A N 1
ATOM 603 C CA . THR A 1 75 ? 2.503 -7.579 7.211 1.00 97.81 75 THR A CA 1
ATOM 604 C C . THR A 1 75 ? 2.681 -8.124 5.797 1.00 97.81 75 THR A C 1
ATOM 606 O O . THR A 1 75 ? 3.112 -9.260 5.596 1.00 97.81 75 THR A O 1
ATOM 609 N N . GLN A 1 76 ? 2.367 -7.292 4.804 1.00 97.75 76 GLN A N 1
ATOM 610 C CA . GLN A 1 76 ? 2.656 -7.537 3.391 1.00 97.75 76 GLN A CA 1
ATOM 611 C C . GLN A 1 76 ? 3.266 -6.288 2.753 1.00 97.75 76 GLN A C 1
ATOM 613 O O . GLN A 1 76 ? 2.935 -5.160 3.120 1.00 97.75 76 GLN A O 1
ATOM 618 N N . THR A 1 77 ? 4.156 -6.491 1.783 1.00 96.94 77 THR A N 1
ATOM 619 C CA . THR A 1 77 ? 4.782 -5.400 1.030 1.00 96.94 77 THR A CA 1
ATOM 620 C C . THR A 1 77 ? 4.197 -5.271 -0.364 1.00 96.94 77 THR A C 1
ATOM 622 O O . THR A 1 77 ? 3.932 -6.280 -1.015 1.00 96.94 77 THR A O 1
ATOM 625 N N . VAL A 1 78 ? 4.099 -4.038 -0.856 1.00 97.19 78 VAL A N 1
ATOM 626 C CA . VAL A 1 78 ? 3.739 -3.723 -2.246 1.00 97.19 78 VAL A CA 1
ATOM 627 C C . VAL A 1 78 ? 4.837 -2.860 -2.866 1.00 97.19 78 VAL A C 1
ATOM 629 O O . VAL A 1 78 ? 5.391 -1.981 -2.205 1.00 97.19 78 VAL A O 1
ATOM 632 N N . LEU A 1 79 ? 5.175 -3.121 -4.132 1.00 97.31 79 LEU A N 1
ATOM 633 C CA . LEU A 1 79 ? 6.125 -2.295 -4.880 1.00 97.31 79 LEU A CA 1
ATOM 634 C C . LEU A 1 79 ? 5.544 -0.902 -5.124 1.00 97.31 79 LEU A C 1
ATOM 636 O O . LEU A 1 79 ? 4.377 -0.774 -5.498 1.00 97.31 79 LEU A O 1
ATOM 640 N N . HIS A 1 80 ? 6.380 0.126 -4.992 1.00 96.31 80 HIS A N 1
ATOM 641 C CA . HIS A 1 80 ? 5.954 1.524 -5.063 1.00 96.31 80 HIS A CA 1
ATOM 642 C C . HIS A 1 80 ? 5.190 1.847 -6.360 1.00 96.31 80 HIS A C 1
ATOM 644 O O . HIS A 1 80 ? 4.046 2.300 -6.342 1.00 96.31 80 HIS A O 1
ATOM 650 N N . HIS A 1 81 ? 5.784 1.524 -7.511 1.00 97.25 81 HIS A N 1
ATOM 651 C CA . HIS A 1 81 ? 5.167 1.762 -8.819 1.00 97.25 81 HIS A CA 1
ATOM 652 C C . HIS A 1 81 ? 3.947 0.880 -9.088 1.00 97.25 81 HIS A C 1
ATOM 654 O O . HIS A 1 81 ? 3.011 1.322 -9.751 1.00 97.25 81 HIS A O 1
ATOM 660 N N . HIS A 1 82 ? 3.901 -0.335 -8.530 1.00 97.81 82 HIS A N 1
ATOM 661 C CA . HIS A 1 82 ? 2.696 -1.160 -8.612 1.00 97.81 82 HIS A CA 1
ATOM 662 C C . HIS A 1 82 ? 1.532 -0.502 -7.860 1.00 97.81 82 HIS A C 1
ATOM 664 O O . HIS A 1 82 ? 0.427 -0.457 -8.391 1.00 97.81 82 HIS A O 1
ATOM 670 N N . ALA A 1 83 ? 1.777 0.066 -6.672 1.00 97.12 83 ALA A N 1
ATOM 671 C CA . ALA A 1 83 ? 0.756 0.798 -5.926 1.00 97.12 83 ALA A CA 1
ATOM 672 C C . ALA A 1 83 ? 0.245 2.024 -6.702 1.00 97.12 83 ALA A C 1
ATOM 674 O O . ALA A 1 83 ? -0.962 2.253 -6.739 1.00 97.12 83 ALA A O 1
ATOM 675 N N . HIS A 1 84 ? 1.128 2.764 -7.385 1.00 97.31 84 HIS A N 1
ATOM 676 C CA . HIS A 1 84 ? 0.720 3.863 -8.269 1.00 97.31 84 HIS A CA 1
ATOM 677 C C . HIS A 1 84 ? -0.210 3.401 -9.396 1.00 97.31 84 HIS A C 1
ATOM 679 O O . HIS A 1 84 ? -1.270 3.993 -9.603 1.00 97.31 84 HIS A O 1
ATOM 685 N N . ALA A 1 85 ? 0.160 2.334 -10.105 1.00 98.25 85 ALA A N 1
ATOM 686 C CA . ALA A 1 85 ? -0.670 1.790 -11.174 1.00 98.25 85 ALA A CA 1
ATOM 687 C C . ALA A 1 85 ? -2.015 1.264 -10.641 1.00 98.25 85 ALA A C 1
ATOM 689 O O . ALA A 1 85 ? -3.066 1.583 -11.194 1.00 98.25 85 ALA A O 1
ATOM 690 N N . ALA A 1 86 ? -1.996 0.508 -9.540 1.00 98.06 86 ALA A N 1
ATOM 691 C CA . ALA A 1 86 ? -3.194 -0.061 -8.929 1.00 98.06 86 ALA A CA 1
ATOM 692 C C . ALA A 1 86 ? -4.156 1.014 -8.397 1.00 98.06 86 ALA A C 1
ATOM 694 O O . ALA A 1 86 ? -5.365 0.865 -8.554 1.00 98.06 86 ALA A O 1
ATOM 695 N N . ALA A 1 87 ? -3.646 2.113 -7.829 1.00 97.31 87 ALA A N 1
ATOM 696 C CA . ALA A 1 87 ? -4.473 3.235 -7.384 1.00 97.31 87 ALA A CA 1
ATOM 697 C C . ALA A 1 87 ? -5.239 3.882 -8.551 1.00 97.31 87 ALA A C 1
ATOM 699 O O . ALA A 1 87 ? -6.438 4.119 -8.433 1.00 97.31 87 ALA A O 1
ATOM 700 N N . CYS A 1 88 ? -4.576 4.092 -9.695 1.00 98.12 88 CYS A N 1
ATOM 701 C CA . CYS A 1 88 ? -5.219 4.609 -10.907 1.00 98.12 88 CYS A CA 1
ATOM 702 C C . CYS A 1 88 ? -6.294 3.643 -11.436 1.00 98.12 88 CYS A C 1
ATOM 704 O O . CYS A 1 88 ? -7.407 4.058 -11.756 1.00 98.12 88 CYS A O 1
ATOM 706 N N . LEU A 1 89 ? -6.004 2.339 -11.470 1.00 98.31 89 LEU A N 1
ATOM 707 C CA . LEU A 1 89 ? -6.993 1.330 -11.863 1.00 98.31 89 LEU A CA 1
ATOM 708 C C . LEU A 1 89 ? -8.210 1.316 -10.926 1.00 98.31 89 LEU A C 1
ATOM 710 O O . LEU A 1 89 ? -9.343 1.256 -11.401 1.00 98.31 89 LEU A O 1
ATOM 714 N N . ALA A 1 90 ? -7.986 1.410 -9.614 1.00 97.06 90 ALA A N 1
ATOM 715 C CA . ALA A 1 90 ? -9.054 1.449 -8.620 1.00 97.06 90 ALA A CA 1
ATOM 716 C C . ALA A 1 90 ? -9.937 2.702 -8.762 1.00 97.06 90 ALA A C 1
ATOM 718 O O . ALA A 1 90 ? -11.160 2.590 -8.710 1.00 97.06 90 ALA A O 1
ATOM 719 N N . GLU A 1 91 ? -9.342 3.876 -8.999 1.00 97.25 91 GLU A N 1
ATOM 720 C CA . GLU A 1 91 ? -10.074 5.128 -9.250 1.00 97.25 91 GLU A CA 1
ATOM 721 C C . GLU A 1 91 ? -10.993 5.025 -10.477 1.00 97.25 91 GLU A C 1
ATOM 723 O O . GLU A 1 91 ? -12.129 5.497 -10.456 1.00 97.25 91 GLU A O 1
ATOM 728 N N . HI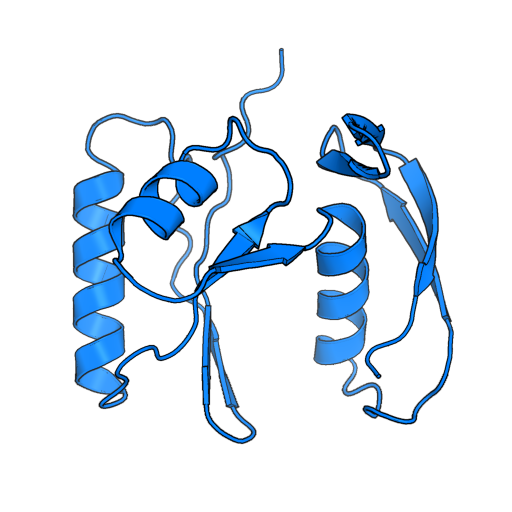S A 1 92 ? -10.533 4.345 -11.529 1.00 97.75 92 HIS A N 1
ATOM 729 C CA . HIS A 1 92 ? -11.310 4.102 -12.745 1.00 97.75 92 HIS A CA 1
ATOM 730 C C . HIS A 1 92 ? -12.273 2.909 -12.652 1.00 97.75 92 HIS A C 1
ATOM 732 O O . HIS A 1 92 ? -12.861 2.526 -13.665 1.00 97.75 92 HIS A O 1
ATOM 738 N N . LEU A 1 93 ? -12.459 2.337 -11.457 1.00 96.81 93 LEU A N 1
ATOM 739 C CA . LEU A 1 93 ? -13.318 1.175 -11.217 1.00 96.81 93 LEU A CA 1
ATOM 740 C C . LEU A 1 93 ? -12.961 -0.018 -12.119 1.00 96.81 93 LEU A C 1
ATOM 742 O O . LEU A 1 93 ? -13.843 -0.751 -12.572 1.00 96.81 93 LEU A O 1
ATOM 746 N N . TRP A 1 94 ? -11.666 -0.207 -12.401 1.00 97.94 94 TRP A N 1
ATOM 747 C CA . TRP A 1 94 ? -11.196 -1.366 -13.154 1.00 97.94 94 TRP A CA 1
ATOM 748 C C . TRP A 1 94 ? -11.586 -2.653 -12.408 1.00 97.94 94 TRP A C 1
ATOM 750 O O . TRP A 1 94 ? -11.248 -2.786 -11.227 1.00 97.94 94 TRP A O 1
ATOM 760 N N . PRO A 1 95 ? -12.297 -3.602 -13.048 1.00 96.75 95 PRO A N 1
ATOM 761 C CA . PRO A 1 95 ? -12.755 -4.810 -12.371 1.00 96.75 95 PRO A CA 1
ATOM 762 C C . PRO A 1 95 ? -11.595 -5.668 -11.867 1.00 96.75 95 PRO A C 1
ATOM 764 O O . PRO A 1 95 ? -10.516 -5.694 -12.467 1.00 96.75 95 PRO A O 1
ATOM 767 N N . LEU A 1 96 ? -11.839 -6.440 -10.804 1.00 96.00 96 LEU A N 1
ATOM 768 C CA . LEU A 1 96 ? -10.850 -7.383 -10.268 1.00 96.00 96 LEU A CA 1
ATOM 769 C C . LEU A 1 96 ? -10.366 -8.374 -11.342 1.00 96.00 96 LEU A C 1
ATOM 771 O O . LEU A 1 96 ? -9.192 -8.730 -11.383 1.00 96.00 96 LEU A O 1
ATOM 775 N N . ASP A 1 97 ? -11.269 -8.787 -12.229 1.00 96.94 97 ASP A N 1
ATOM 776 C CA . ASP A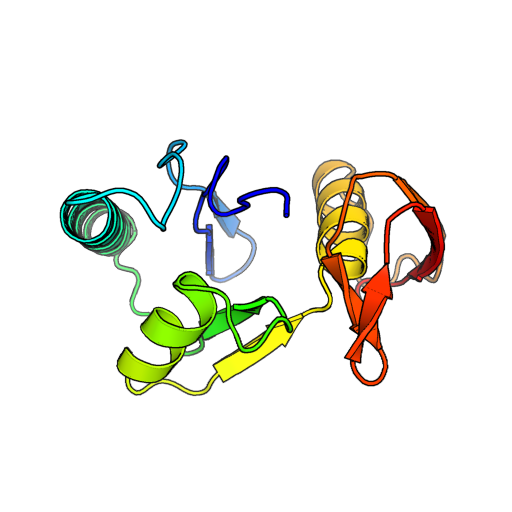 1 97 ? -11.049 -9.692 -13.356 1.00 96.94 97 ASP A CA 1
ATOM 777 C C . ASP A 1 97 ? -10.867 -8.962 -14.701 1.00 96.94 97 ASP A C 1
ATOM 779 O O . ASP A 1 97 ? -10.885 -9.595 -15.755 1.00 96.94 97 ASP A O 1
ATOM 783 N N . GLY A 1 98 ? -10.634 -7.643 -14.685 1.00 96.19 98 GLY A N 1
ATOM 784 C CA . GLY A 1 98 ? -10.493 -6.816 -15.891 1.00 96.19 98 GLY A CA 1
ATOM 785 C C . GLY A 1 98 ? -9.271 -7.151 -16.759 1.00 96.19 98 GLY A C 1
ATOM 786 O O . GLY A 1 98 ? -9.185 -6.710 -17.903 1.00 96.19 98 GLY A O 1
ATOM 787 N N . GLY A 1 99 ? -8.343 -7.960 -16.242 1.00 97.25 99 GLY A N 1
ATOM 788 C CA . GLY A 1 99 ? -7.141 -8.406 -16.943 1.00 97.25 99 GLY A CA 1
ATOM 789 C C . GLY A 1 99 ? -5.944 -7.469 -16.784 1.00 97.25 99 GLY A C 1
ATOM 790 O O . GLY A 1 99 ? -5.962 -6.526 -15.988 1.00 97.25 99 GLY A O 1
ATOM 791 N N . ASP A 1 100 ? -4.884 -7.784 -17.528 1.00 98.06 100 ASP A N 1
ATOM 792 C CA . ASP A 1 100 ? -3.616 -7.058 -17.494 1.00 98.06 100 ASP A CA 1
ATOM 793 C C . ASP A 1 100 ? -3.703 -5.723 -18.249 1.00 98.06 100 ASP A C 1
ATOM 795 O O . ASP A 1 100 ? -4.273 -5.636 -19.338 1.00 98.06 100 ASP A O 1
ATOM 799 N N . VAL A 1 101 ? -3.022 -4.709 -17.721 1.00 98.38 101 VAL A N 1
ATOM 800 C CA . VAL A 1 101 ? -2.774 -3.427 -18.386 1.00 98.38 101 VAL A CA 1
ATOM 801 C C . VAL A 1 101 ? -1.278 -3.174 -18.526 1.00 98.38 101 VAL A C 1
ATOM 803 O O . VAL A 1 101 ? -0.458 -3.752 -17.807 1.00 98.38 101 VAL A O 1
A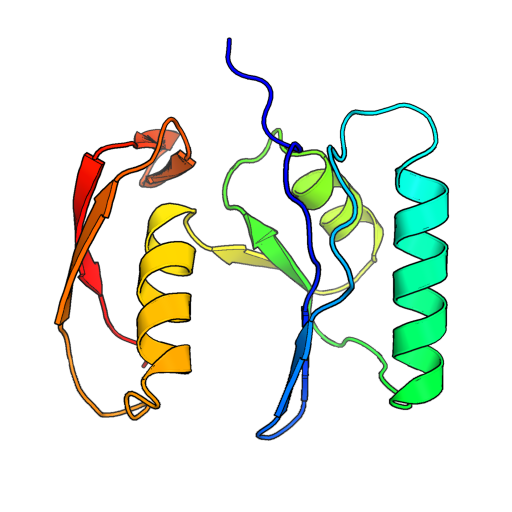TOM 806 N N . ILE A 1 102 ? -0.924 -2.260 -19.427 1.00 98.50 102 ILE A N 1
ATOM 807 C CA . ILE A 1 102 ? 0.407 -1.657 -19.464 1.00 98.50 102 ILE A CA 1
ATOM 808 C C . ILE A 1 102 ? 0.334 -0.307 -18.755 1.00 98.50 102 ILE A C 1
ATOM 810 O O . ILE A 1 102 ? -0.387 0.586 -19.194 1.00 98.50 102 ILE A O 1
ATOM 814 N N . ALA A 1 103 ? 1.076 -0.170 -17.661 1.00 98.38 103 ALA A N 1
ATOM 815 C CA . ALA A 1 103 ? 1.172 1.053 -16.881 1.00 98.38 103 ALA A CA 1
ATOM 816 C C . ALA A 1 103 ? 2.521 1.728 -17.132 1.00 98.38 103 ALA A C 1
ATOM 818 O O . ALA A 1 103 ? 3.564 1.080 -17.076 1.00 98.38 103 ALA A O 1
ATOM 819 N N . LEU A 1 104 ? 2.495 3.038 -17.367 1.00 98.50 104 LEU A N 1
ATOM 820 C CA . LEU A 1 104 ? 3.689 3.872 -17.353 1.00 98.50 104 LEU A CA 1
ATOM 821 C C . LEU A 1 104 ? 3.709 4.645 -16.036 1.00 98.50 104 LEU A C 1
ATOM 823 O O . LEU A 1 104 ? 2.862 5.507 -15.808 1.00 98.50 104 LEU A O 1
ATOM 827 N N . THR A 1 105 ? 4.656 4.323 -15.164 1.00 97.81 105 THR A N 1
ATOM 828 C CA . THR A 1 105 ? 4.734 4.885 -13.814 1.00 97.81 105 THR A CA 1
ATOM 829 C C . THR A 1 105 ? 5.968 5.768 -13.708 1.00 97.81 105 THR A C 1
ATOM 831 O O . THR A 1 105 ? 7.094 5.270 -13.674 1.00 97.81 105 THR A O 1
ATOM 834 N N . LEU A 1 106 ? 5.743 7.081 -13.695 1.00 97.31 106 LEU A N 1
ATOM 835 C CA . LEU A 1 106 ? 6.787 8.101 -13.729 1.00 97.31 106 LEU A CA 1
ATOM 836 C C . LEU A 1 106 ? 6.741 8.913 -12.440 1.00 97.31 106 LEU A C 1
ATOM 838 O O . LEU A 1 106 ? 5.754 9.596 -12.169 1.00 97.31 106 LEU A O 1
ATOM 842 N N . ASP A 1 107 ? 7.808 8.857 -11.659 1.00 94.00 107 ASP A N 1
ATOM 843 C CA . ASP A 1 107 ? 7.938 9.635 -10.436 1.00 94.00 107 ASP A CA 1
ATOM 844 C C . ASP A 1 107 ? 9.421 9.989 -10.208 1.00 94.00 107 ASP A C 1
ATOM 846 O O . ASP A 1 107 ? 10.071 10.486 -11.121 1.00 94.00 107 ASP A O 1
ATOM 850 N N . GLY A 1 108 ? 9.970 9.833 -9.003 1.00 90.88 108 GLY A N 1
ATOM 851 C CA . GLY A 1 108 ? 11.399 10.066 -8.776 1.00 90.88 108 GLY A CA 1
ATOM 852 C C . GLY A 1 108 ? 12.104 8.783 -8.404 1.00 90.88 108 GLY A C 1
ATOM 853 O O . GLY A 1 108 ? 12.870 8.273 -9.209 1.00 90.88 108 GLY A O 1
ATOM 854 N N . ILE A 1 109 ? 11.908 8.304 -7.174 1.00 90.88 109 ILE A N 1
ATOM 855 C CA . ILE A 1 109 ? 12.523 7.059 -6.711 1.00 90.88 109 ILE A CA 1
ATOM 856 C C . ILE A 1 109 ? 11.514 6.278 -5.871 1.00 90.88 109 ILE A C 1
ATOM 858 O O . ILE A 1 109 ? 11.044 6.790 -4.852 1.00 90.88 109 ILE A O 1
ATOM 862 N N . GLY A 1 110 ? 11.277 5.029 -6.262 1.00 92.00 110 GLY A N 1
ATOM 863 C CA . GLY A 1 110 ? 10.535 4.015 -5.515 1.00 92.00 110 GLY A CA 1
ATOM 864 C C . GLY A 1 110 ? 11.284 2.680 -5.509 1.00 92.00 110 GLY A C 1
ATOM 865 O O . GLY A 1 110 ? 12.080 2.407 -6.410 1.00 92.00 110 GLY A O 1
ATOM 866 N N . MET A 1 111 ? 11.067 1.851 -4.482 1.00 94.81 111 MET A N 1
ATOM 867 C CA . MET A 1 111 ? 11.677 0.519 -4.434 1.00 94.81 111 MET A CA 1
ATOM 868 C C . MET A 1 111 ? 10.969 -0.424 -5.414 1.00 94.81 111 MET A C 1
ATOM 870 O O . MET A 1 111 ? 9.761 -0.653 -5.312 1.00 94.81 111 MET A O 1
ATOM 874 N N . GLY A 1 112 ? 11.748 -0.963 -6.345 1.00 94.44 112 GLY A N 1
ATOM 875 C CA . GLY A 1 112 ? 11.364 -1.970 -7.321 1.00 94.44 112 GLY A CA 1
ATOM 876 C C . GLY A 1 112 ? 11.742 -3.391 -6.904 1.00 94.44 112 GLY A C 1
ATOM 877 O O . GLY A 1 112 ? 12.145 -3.663 -5.770 1.00 94.44 112 GLY A O 1
ATOM 878 N N . GLU A 1 113 ? 11.622 -4.325 -7.844 1.00 95.00 113 GLU A N 1
ATOM 879 C CA . GLU A 1 113 ? 11.985 -5.727 -7.622 1.00 95.00 113 GLU A CA 1
ATOM 880 C C . GLU A 1 113 ? 13.479 -5.905 -7.313 1.00 95.00 113 GLU A C 1
ATOM 882 O O . GLU A 1 113 ? 14.336 -5.183 -7.824 1.00 95.00 113 GLU A O 1
ATOM 887 N N . ASN A 1 114 ? 13.805 -6.907 -6.489 1.00 94.81 114 ASN A N 1
ATOM 888 C CA . ASN A 1 114 ? 15.183 -7.293 -6.149 1.00 94.81 114 ASN A CA 1
ATOM 889 C C . ASN A 1 114 ? 16.055 -6.146 -5.598 1.00 94.81 114 ASN A C 1
ATOM 891 O O . ASN A 1 114 ? 17.279 -6.175 -5.726 1.00 94.81 114 ASN A O 1
ATOM 895 N N . GLY A 1 115 ? 15.436 -5.138 -4.975 1.00 92.19 115 GLY A N 1
ATOM 896 C CA . GLY A 1 115 ? 16.142 -3.989 -4.410 1.00 92.19 115 GLY A CA 1
ATOM 897 C C . GLY A 1 115 ? 16.500 -2.898 -5.425 1.00 92.19 115 GLY A C 1
ATOM 898 O O . GLY A 1 115 ? 17.265 -1.993 -5.087 1.00 92.19 115 GLY A O 1
ATOM 899 N N . ALA A 1 116 ? 15.996 -2.978 -6.662 1.00 96.12 116 ALA A N 1
ATOM 900 C CA . ALA A 1 116 ? 16.213 -1.948 -7.671 1.00 96.12 116 ALA A CA 1
ATOM 901 C C . ALA A 1 116 ? 15.535 -0.627 -7.278 1.00 96.12 116 ALA A C 1
ATOM 903 O O . ALA A 1 116 ? 14.480 -0.614 -6.651 1.00 96.12 116 ALA A O 1
ATOM 904 N N . LEU A 1 117 ? 16.128 0.494 -7.684 1.00 96.12 117 LEU A N 1
ATOM 905 C CA . LEU A 1 117 ? 15.495 1.806 -7.581 1.00 96.12 117 LEU A CA 1
ATOM 906 C C . LEU A 1 117 ? 14.848 2.135 -8.923 1.00 96.12 117 LEU A C 1
ATOM 908 O O . LEU A 1 117 ? 15.538 2.207 -9.939 1.00 96.12 117 LEU A O 1
ATOM 912 N N . TRP A 1 118 ? 13.536 2.314 -8.908 1.00 97.44 118 TRP A N 1
ATOM 913 C CA . TRP A 1 118 ? 12.713 2.630 -10.070 1.00 97.44 118 TRP A CA 1
ATOM 914 C C . TRP A 1 118 ? 12.293 4.098 -10.052 1.00 97.44 118 TRP A C 1
ATOM 916 O O . TRP A 1 118 ? 12.284 4.724 -8.992 1.00 97.44 118 TRP A O 1
ATOM 926 N N . GLY A 1 119 ? 11.910 4.632 -11.209 1.00 95.69 119 GLY A N 1
ATOM 927 C CA . GLY A 1 119 ? 11.440 6.019 -11.335 1.00 95.69 119 GLY A CA 1
ATOM 928 C C . GLY A 1 119 ? 10.750 6.355 -12.658 1.00 95.69 119 GLY A C 1
ATOM 929 O O . GLY A 1 119 ? 10.247 7.467 -12.826 1.00 95.69 119 GLY A O 1
ATOM 930 N N . GLY A 1 120 ? 10.725 5.417 -13.610 1.00 96.81 120 GLY A N 1
ATOM 931 C CA . GLY A 1 120 ? 10.189 5.649 -14.948 1.00 96.81 120 GLY A CA 1
ATOM 932 C C . GLY A 1 120 ? 9.882 4.350 -15.681 1.00 96.81 120 GLY A C 1
ATOM 933 O O . GLY A 1 120 ? 10.383 4.121 -16.780 1.00 96.81 120 GLY A O 1
ATOM 934 N N . GLU A 1 121 ? 9.097 3.481 -15.054 1.00 98.06 121 GLU A N 1
ATOM 935 C CA . GLU A 1 121 ? 8.929 2.096 -15.498 1.00 98.06 121 GLU A CA 1
ATOM 936 C C . GLU A 1 121 ? 7.722 1.911 -16.422 1.00 98.06 121 GLU A C 1
ATOM 938 O O . GLU A 1 121 ? 6.676 2.538 -16.244 1.00 98.06 121 GLU A O 1
ATOM 943 N N . CYS A 1 122 ? 7.853 0.987 -17.377 1.00 98.25 122 CYS A N 1
ATOM 944 C CA . CYS A 1 122 ? 6.740 0.424 -18.138 1.00 98.25 122 CYS A CA 1
ATOM 945 C C . CYS A 1 122 ? 6.448 -0.981 -17.595 1.00 98.25 122 CYS A C 1
ATOM 947 O O . CYS A 1 122 ? 7.273 -1.886 -17.733 1.00 98.25 122 CYS A O 1
ATOM 949 N N . LEU A 1 123 ? 5.297 -1.155 -16.948 1.00 98.06 123 LEU A N 1
ATOM 950 C CA . LEU A 1 123 ? 4.946 -2.350 -16.183 1.00 98.06 123 LEU A CA 1
ATOM 951 C C . LEU A 1 123 ? 3.718 -3.043 -16.770 1.00 98.06 123 LEU A C 1
ATOM 953 O O . LEU A 1 123 ? 2.762 -2.389 -17.178 1.00 98.06 123 LEU A O 1
ATOM 957 N N . ARG A 1 124 ? 3.703 -4.378 -16.727 1.00 98.12 124 ARG A N 1
ATOM 958 C CA . ARG A 1 124 ? 2.471 -5.164 -16.877 1.00 98.12 124 ARG A CA 1
ATOM 959 C C . ARG A 1 124 ? 1.833 -5.331 -15.496 1.00 98.12 124 ARG A C 1
ATOM 961 O O . ARG A 1 124 ? 2.465 -5.901 -14.609 1.00 98.12 124 ARG A O 1
ATOM 968 N N . VAL A 1 125 ? 0.612 -4.832 -15.308 1.00 97.75 125 VAL A N 1
ATOM 969 C CA . VAL A 1 125 ? -0.069 -4.745 -13.999 1.00 97.75 125 VAL A CA 1
ATOM 970 C C . VAL A 1 125 ? -1.467 -5.357 -14.078 1.00 97.75 125 VAL A C 1
ATOM 972 O O . VAL A 1 125 ? -2.131 -5.226 -15.098 1.00 97.75 125 VAL A O 1
ATOM 975 N N . LYS A 1 126 ? -1.923 -5.996 -12.996 1.00 94.31 126 LYS A N 1
ATOM 976 C CA . LYS A 1 126 ? -3.295 -6.501 -12.810 1.00 94.31 126 LYS A CA 1
ATOM 977 C C . LYS A 1 126 ? -3.721 -6.365 -11.343 1.00 94.31 126 LYS A C 1
ATOM 979 O O . LYS A 1 126 ? -2.845 -6.267 -10.485 1.00 94.31 126 LYS A O 1
ATOM 984 N N . LEU A 1 127 ? -5.031 -6.383 -11.069 1.00 90.06 127 LEU A N 1
ATOM 985 C CA . LEU A 1 127 ? -5.594 -6.316 -9.705 1.00 90.06 127 LEU A CA 1
ATOM 986 C C . LEU A 1 127 ? -5.890 -7.692 -9.073 1.00 90.06 127 LEU A C 1
ATOM 988 O O . LEU A 1 127 ? -6.088 -7.770 -7.864 1.00 90.06 127 LEU A O 1
ATOM 992 N N . SER A 1 128 ? -5.928 -8.760 -9.880 1.00 76.56 128 SER A N 1
ATOM 993 C CA . SER A 1 128 ? -6.185 -10.152 -9.454 1.00 76.56 128 SER A CA 1
ATOM 994 C C . SER A 1 128 ? -4.972 -10.872 -8.872 1.00 76.56 128 SER A C 1
ATOM 996 O O . SER A 1 128 ? -3.894 -10.728 -9.505 1.00 76.56 128 SER A O 1
#

Organism: Escherichia coli (NCBI:txid562)

InterPro domains:
  IPR041440 HypF, Kae1-like domain [PF17788] (7-91)
  IPR051060 Carbamoyltransferase HypF-like [PTHR42959] (7-127)

Foldseek 3Di:
DDQPVAWDWDWDDDDPDIDIFPTQGRPPDPPSVVVNVVRVVVVCVVVVDDDQEEEDAPPCPDPSNVVRVVPPHHYDHDWPQLVVVVVVCVVVVQDQPNAKDWDFRAACWTQDPPRDTDGTDTDTHHND

Sequence (128 aa):
MSRRGSENTFCLVRGEQAVLSQHLGDLSDDGIQMQWREALRLMQNIYDFTPQYVVHDAHPGYVSSQWAREMNLPTQTVLHHHAHAAACLAEHLWPLDGGDVIALTLDGIGMGENGALWGGECLRVKLS

pLDDT: mean 93.35, std 10.69, range [37.0, 98.56]

Radius of gyration: 15.25 Å; chains: 1; bounding box: 35×26×36 Å

Secondary structure (DSSP, 8-state):
-----SS---EEEETTEEEEPPP---TTSTTHHHHHHHHHHHHHHHTT---S-EEEES-TT-HHHHHHHHT-S-EEEE-HHHHHHHHHHHHTT--TTS--EEEEEEEEEEE-GGG-EEEEEEEEE---